Protein AF-A0A6C1NNG5-F1 (afdb_monomer)

Mean predicted aligned error: 14.54 Å

Secondary structure (DSSP, 8-state):
-----TTEEEETTEEEE--PPPTT--GGG-THHHHHHHHHHTSTT--TT----------HHHHHHHHHHH---EEEETTEEEE-TTS---PPTTPEEEE----SSS--TTSTT---

Foldseek 3Di:
DDDDDQAWDADPNDIDGDDDDDPPAAQVRPPCVVVVQVVQCPDPPADPVTDDDDTDDDDPVVVLVVVLVVFAWDDPDPAEIEHAPPDDDDDDPNHDYHHDHDDPPDCPVSPVPPDD

Nearest PDB structures (foldseek):
  3cjt-assembly8_O  TM=5.894E-01  e=1.648E-02  unclassified
  3cjt-assembly4_G  TM=5.736E-01  e=1.889E-02  unclassified

Solvent-accessible surface area (backbone atoms only — not comparable to full-atom values): 7968 Å² total; per-residue (Å²): 140,82,85,82,74,88,65,67,45,82,54,97,93,38,84,45,68,81,73,91,76,58,89,90,51,53,57,89,61,49,79,61,53,63,56,51,47,50,60,51,44,73,38,94,87,43,53,94,88,42,70,88,82,86,68,74,78,81,52,72,63,61,51,54,49,57,52,55,72,68,64,66,72,41,74,80,48,100,45,36,33,41,27,37,80,93,53,92,71,92,74,57,94,84,44,45,79,45,75,51,71,90,56,101,82,63,82,68,85,84,55,98,80,85,76,135

pLDDT: mean 70.72, std 16.05, range [29.28, 87.25]

Sequence (116 aa):
MGRTHQGVVEEDGRLVAYLPGEPGAGPDEDPRLAGIRQALGELPGAPENGPVLTVERQSHQAWEEIWREGFRPRRITPRLVVAPSWHEVESVEGQVLLTLDPGMAFGTAEHPTTRG

Radius of gyration: 20.84 Å; Cα contacts (8 Å, |Δi|>4): 87; chains: 1; bounding box: 46×34×57 Å

Structure (mmCIF, N/CA/C/O backbone):
data_AF-A0A6C1NNG5-F1
#
_entry.id   AF-A0A6C1NNG5-F1
#
loop_
_atom_site.group_PDB
_atom_site.id
_atom_site.type_symbol
_atom_site.label_atom_id
_atom_site.label_alt_id
_atom_site.label_comp_id
_atom_site.label_asym_id
_atom_site.label_entity_id
_atom_site.label_seq_id
_atom_site.pdbx_PDB_ins_code
_atom_site.Cartn_x
_atom_site.Cartn_y
_atom_site.Cartn_z
_atom_site.occupancy
_atom_site.B_iso_or_equiv
_atom_site.auth_seq_id
_atom_site.auth_comp_id
_atom_site.auth_asym_id
_atom_site.au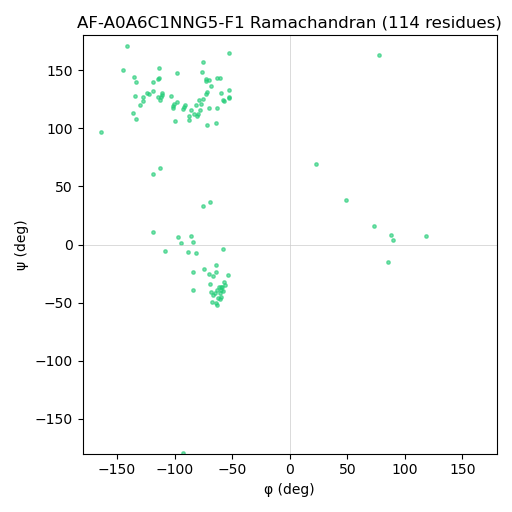th_atom_id
_atom_site.pdbx_PDB_model_num
ATOM 1 N N . MET A 1 1 ? -2.156 -28.949 -16.026 1.00 33.56 1 MET A N 1
ATOM 2 C CA . MET A 1 1 ? -1.177 -28.711 -14.944 1.00 33.56 1 MET A CA 1
ATOM 3 C C . MET A 1 1 ? -0.706 -27.266 -15.075 1.00 33.56 1 MET A C 1
ATOM 5 O O . MET A 1 1 ? 0.289 -27.011 -15.733 1.00 33.56 1 MET A O 1
ATOM 9 N N . GLY A 1 2 ? -1.519 -26.313 -14.606 1.00 29.28 2 GLY A N 1
ATOM 10 C CA . GLY A 1 2 ? -1.268 -24.874 -14.760 1.00 29.28 2 GLY A CA 1
ATOM 11 C C . GLY A 1 2 ? -0.632 -24.324 -13.490 1.00 29.28 2 GLY A C 1
ATOM 12 O O . GLY A 1 2 ? -1.181 -24.514 -12.409 1.00 29.28 2 GLY A O 1
ATOM 13 N N . ARG A 1 3 ? 0.551 -23.721 -13.611 1.00 31.05 3 ARG A N 1
ATOM 14 C CA . ARG A 1 3 ? 1.253 -23.068 -12.503 1.00 31.05 3 ARG A CA 1
ATOM 15 C C . ARG A 1 3 ? 0.696 -21.656 -12.339 1.00 31.05 3 ARG A C 1
ATOM 17 O O . ARG A 1 3 ? 0.902 -20.817 -13.206 1.00 31.05 3 ARG A O 1
ATOM 24 N N . THR A 1 4 ? 0.004 -21.405 -11.235 1.00 29.91 4 THR A N 1
ATOM 25 C CA . THR A 1 4 ? -0.328 -20.049 -10.789 1.00 29.91 4 THR A CA 1
ATOM 26 C C . THR A 1 4 ? 0.921 -19.449 -10.152 1.00 29.91 4 THR A C 1
ATOM 28 O O . THR A 1 4 ? 1.385 -19.960 -9.133 1.00 29.91 4 THR A O 1
ATOM 31 N N . HIS A 1 5 ? 1.485 -18.393 -10.736 1.00 42.53 5 HIS A N 1
ATOM 32 C CA . HIS A 1 5 ? 2.504 -17.595 -10.057 1.00 42.53 5 HIS A CA 1
ATOM 33 C C . HIS A 1 5 ? 1.782 -16.520 -9.236 1.00 42.53 5 HIS A C 1
ATOM 35 O O . HIS A 1 5 ? 1.169 -15.611 -9.783 1.00 42.53 5 HIS A O 1
ATOM 41 N N . GLN A 1 6 ? 1.777 -16.706 -7.916 1.00 54.91 6 GLN A N 1
ATOM 42 C CA . GLN A 1 6 ? 1.275 -15.745 -6.933 1.00 54.91 6 GLN A CA 1
ATOM 43 C C . GLN A 1 6 ? 2.062 -14.427 -7.063 1.00 54.91 6 GLN A C 1
ATOM 45 O O . GLN A 1 6 ? 3.291 -14.475 -7.070 1.00 54.91 6 GLN A O 1
ATOM 50 N N . GLY A 1 7 ? 1.382 -13.276 -7.156 1.00 60.88 7 GLY A N 1
ATOM 51 C CA . GLY A 1 7 ? 2.017 -11.951 -7.017 1.00 60.88 7 GLY A CA 1
ATOM 52 C C . GLY A 1 7 ? 1.957 -10.997 -8.218 1.00 60.88 7 GLY A C 1
ATOM 53 O O . GLY A 1 7 ? 2.596 -9.949 -8.161 1.00 60.88 7 GLY A O 1
ATOM 54 N N . VAL A 1 8 ? 1.212 -11.322 -9.282 1.00 68.94 8 VAL A N 1
ATOM 55 C CA . VAL A 1 8 ? 0.946 -10.407 -10.411 1.00 68.94 8 VAL A CA 1
ATOM 56 C C . VAL A 1 8 ? -0.565 -10.256 -10.602 1.00 68.94 8 VAL A C 1
ATOM 58 O O . VAL A 1 8 ? -1.274 -11.261 -10.663 1.00 68.94 8 VAL A O 1
ATOM 61 N N . VAL A 1 9 ? -1.046 -9.017 -10.691 1.00 72.12 9 VAL A N 1
ATOM 62 C CA . VAL A 1 9 ? -2.452 -8.639 -10.907 1.00 72.12 9 VAL A CA 1
ATOM 63 C C . VAL A 1 9 ? -2.576 -7.949 -12.265 1.00 72.12 9 VAL A C 1
ATOM 65 O O . VAL A 1 9 ? -1.675 -7.218 -12.665 1.00 72.12 9 VAL A O 1
ATOM 68 N N . GLU A 1 10 ? -3.666 -8.188 -12.992 1.00 73.00 10 GLU A N 1
ATOM 69 C CA . GLU A 1 10 ? -3.976 -7.462 -14.227 1.00 73.00 10 GLU A CA 1
ATOM 70 C C . GLU A 1 10 ? -5.031 -6.384 -13.944 1.00 73.00 10 GLU A C 1
ATOM 72 O O . GLU A 1 10 ? -6.139 -6.709 -13.520 1.00 73.00 10 GLU A O 1
ATOM 77 N N . GLU A 1 11 ? -4.695 -5.114 -14.183 1.00 70.81 11 GLU A N 1
ATOM 78 C CA . GLU A 1 11 ? -5.590 -3.961 -14.006 1.00 70.81 11 GLU A CA 1
ATOM 79 C C . GLU A 1 11 ? -5.497 -3.031 -15.218 1.00 70.81 11 GLU A C 1
ATOM 81 O O . GLU A 1 11 ? -4.403 -2.646 -15.627 1.00 70.81 11 GLU A O 1
ATOM 86 N N . ASP A 1 12 ? -6.637 -2.684 -15.824 1.00 77.06 12 ASP A N 1
ATOM 87 C CA . ASP A 1 12 ? -6.726 -1.777 -16.981 1.00 77.06 12 ASP A CA 1
ATOM 88 C C . ASP A 1 12 ? -5.748 -2.110 -18.131 1.00 77.06 12 ASP A C 1
ATOM 90 O O . ASP A 1 12 ? -5.160 -1.232 -18.769 1.00 77.06 12 ASP A O 1
ATOM 94 N N . GLY A 1 13 ? -5.551 -3.408 -18.394 1.00 75.44 13 GLY A N 1
ATOM 95 C CA . GLY A 1 13 ? -4.627 -3.903 -19.421 1.00 75.44 13 GLY A CA 1
ATOM 96 C C . GLY A 1 13 ? -3.144 -3.769 -19.054 1.00 75.44 13 GLY A C 1
ATOM 97 O O . GLY A 1 13 ? -2.282 -3.850 -19.931 1.00 75.44 13 GLY A O 1
ATOM 98 N N . ARG A 1 14 ? -2.829 -3.551 -17.773 1.00 78.19 14 ARG A N 1
ATOM 99 C CA . ARG A 1 14 ? -1.473 -3.505 -17.218 1.00 78.19 14 ARG A CA 1
ATOM 100 C C . ARG A 1 14 ? -1.255 -4.679 -16.278 1.00 78.19 14 ARG A C 1
ATOM 102 O O . ARG A 1 14 ? -2.139 -5.044 -15.514 1.00 78.19 14 ARG A O 1
ATOM 109 N N . LEU A 1 15 ? -0.045 -5.227 -16.300 1.00 80.31 15 LEU A N 1
ATOM 110 C CA . LEU A 1 15 ? 0.403 -6.195 -15.306 1.00 80.31 15 LEU A CA 1
ATOM 111 C C . LEU A 1 15 ? 1.080 -5.443 -14.158 1.00 80.31 15 LEU A C 1
ATOM 113 O O . LEU A 1 15 ? 2.071 -4.743 -14.369 1.00 80.31 15 LEU A O 1
ATOM 117 N N . VAL A 1 16 ? 0.540 -5.595 -12.955 1.00 79.31 16 VAL A N 1
ATOM 118 C CA . VAL A 1 16 ? 0.999 -4.966 -11.717 1.00 79.31 16 VAL A CA 1
ATOM 119 C C . VAL A 1 16 ? 1.592 -6.041 -10.817 1.00 79.31 16 VAL A C 1
ATOM 121 O O . VAL A 1 16 ? 0.980 -7.081 -10.590 1.00 79.31 16 VAL A O 1
ATOM 124 N N . ALA A 1 17 ? 2.794 -5.806 -10.298 1.00 80.50 17 ALA A N 1
ATOM 125 C CA . ALA A 1 17 ? 3.467 -6.720 -9.385 1.00 80.50 17 ALA A CA 1
ATOM 126 C C . ALA A 1 17 ? 4.072 -5.941 -8.218 1.00 80.50 17 ALA A C 1
ATOM 128 O O . ALA A 1 17 ? 4.584 -4.835 -8.401 1.00 80.50 17 ALA A O 1
ATOM 129 N N . TYR A 1 18 ? 4.053 -6.541 -7.030 1.00 77.12 18 TYR A N 1
ATOM 130 C CA . TYR A 1 18 ? 4.645 -5.955 -5.832 1.00 77.12 18 TYR A CA 1
ATOM 131 C C . TYR A 1 18 ? 5.976 -6.631 -5.525 1.00 77.12 18 TYR A C 1
ATOM 133 O O . TYR A 1 18 ? 6.070 -7.855 -5.437 1.00 77.12 18 TYR A O 1
ATOM 141 N N . LEU A 1 19 ? 7.014 -5.817 -5.352 1.00 76.44 19 LEU A N 1
ATOM 142 C CA . LEU A 1 19 ? 8.354 -6.265 -4.996 1.00 76.44 19 LEU A CA 1
ATOM 143 C C . LEU A 1 19 ? 8.740 -5.653 -3.645 1.00 76.44 19 LEU A C 1
ATOM 145 O O . LEU A 1 19 ? 8.443 -4.480 -3.405 1.00 76.44 19 LEU A O 1
ATOM 149 N N . PRO A 1 20 ? 9.406 -6.408 -2.753 1.00 74.94 20 PRO A N 1
ATOM 150 C CA . PRO A 1 20 ? 9.928 -5.843 -1.518 1.00 74.94 20 PRO A CA 1
ATOM 151 C C . PRO A 1 20 ? 10.981 -4.792 -1.873 1.00 74.94 20 PRO A C 1
ATOM 153 O O . PRO A 1 20 ? 11.981 -5.120 -2.511 1.00 74.94 20 PRO A O 1
ATOM 156 N N . GLY A 1 21 ? 10.740 -3.534 -1.506 1.00 70.75 21 GLY A N 1
ATOM 157 C CA . GLY A 1 21 ? 11.661 -2.441 -1.809 1.00 70.75 21 GLY A CA 1
ATOM 158 C C . GLY A 1 21 ? 12.954 -2.540 -1.001 1.00 70.75 21 GLY A C 1
ATOM 159 O O . GLY A 1 21 ? 12.923 -2.864 0.186 1.00 70.75 21 GLY A O 1
ATOM 160 N N . GLU A 1 22 ? 14.080 -2.213 -1.630 1.00 70.44 22 GLU A N 1
ATOM 161 C CA . GLU A 1 22 ? 15.353 -2.070 -0.925 1.00 70.44 22 GLU A CA 1
ATOM 162 C C . GLU A 1 22 ? 15.343 -0.786 -0.066 1.00 70.44 22 GLU A C 1
ATOM 164 O O . GLU A 1 22 ? 14.978 0.295 -0.562 1.00 70.44 22 GLU A O 1
ATOM 169 N N . PRO A 1 23 ? 15.728 -0.860 1.225 1.00 67.00 23 PRO A N 1
ATOM 170 C CA . PRO A 1 23 ? 15.810 0.312 2.087 1.00 67.00 23 PRO A CA 1
ATOM 171 C C . PRO A 1 23 ? 16.744 1.373 1.497 1.00 67.00 23 PRO A C 1
ATOM 173 O O . PRO A 1 23 ? 17.916 1.119 1.241 1.00 67.00 23 PRO A O 1
ATOM 176 N N . GLY A 1 24 ? 16.227 2.585 1.294 1.00 70.00 24 GLY A N 1
ATOM 177 C CA . GLY A 1 24 ? 17.013 3.723 0.806 1.00 70.00 24 GLY A CA 1
ATOM 178 C C . GLY A 1 24 ? 17.173 3.835 -0.717 1.00 70.00 24 GLY A C 1
ATOM 179 O O . GLY A 1 24 ? 17.489 4.925 -1.172 1.00 70.00 24 GLY A O 1
ATOM 180 N N . ALA A 1 25 ? 16.877 2.799 -1.512 1.00 71.38 25 ALA A N 1
ATOM 181 C CA . ALA A 1 25 ? 17.008 2.846 -2.980 1.00 71.38 25 ALA A CA 1
ATOM 182 C C . ALA A 1 25 ? 15.698 3.277 -3.642 1.00 71.38 25 ALA A C 1
ATOM 184 O O . ALA A 1 25 ? 14.685 2.612 -3.426 1.00 71.38 25 ALA A O 1
ATOM 185 N N . GLY A 1 26 ? 15.676 4.404 -4.357 1.00 76.06 26 GLY A N 1
ATOM 186 C CA . GLY A 1 26 ? 14.514 4.957 -5.061 1.00 76.06 26 GLY A CA 1
ATOM 187 C C . GLY A 1 26 ? 13.823 3.961 -6.006 1.00 76.06 26 GLY A C 1
ATOM 188 O O . GLY A 1 26 ? 14.395 2.924 -6.332 1.00 76.06 26 GLY A O 1
ATOM 189 N N . PRO A 1 27 ? 12.584 4.250 -6.452 1.00 75.94 27 PRO A N 1
ATOM 190 C CA . PRO A 1 27 ? 11.801 3.315 -7.265 1.00 75.94 27 PRO A CA 1
ATOM 191 C C . PRO A 1 27 ? 12.524 2.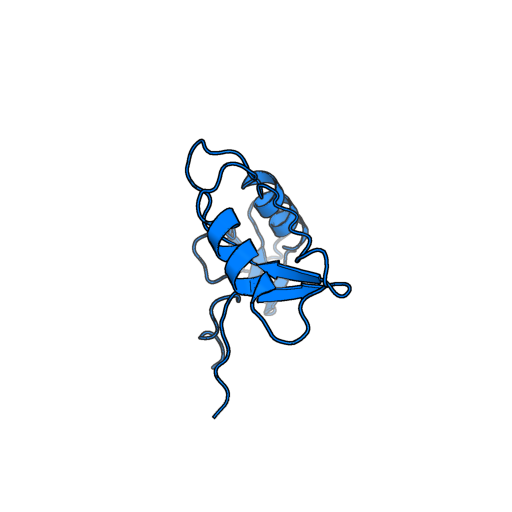884 -8.549 1.00 75.94 27 PRO A C 1
ATOM 193 O O . PRO A 1 27 ? 12.436 1.722 -8.914 1.00 75.94 27 PRO A O 1
ATOM 196 N N . ASP A 1 28 ? 13.303 3.768 -9.174 1.00 82.31 28 ASP A N 1
ATOM 197 C CA . ASP A 1 28 ? 14.079 3.457 -10.384 1.00 82.31 28 ASP A CA 1
ATOM 198 C C . ASP A 1 28 ? 15.486 2.892 -10.101 1.00 82.31 28 ASP A C 1
ATOM 200 O O . ASP A 1 28 ? 16.195 2.496 -11.024 1.00 82.31 28 ASP A O 1
ATOM 204 N N . GLU A 1 29 ? 15.909 2.856 -8.835 1.00 81.75 29 GLU A N 1
ATOM 205 C CA . GLU A 1 29 ? 17.263 2.454 -8.423 1.00 81.75 29 GLU A CA 1
ATOM 206 C C . GLU A 1 29 ? 17.352 0.967 -8.046 1.00 81.75 29 GLU A C 1
ATOM 208 O O . GLU A 1 29 ? 18.419 0.484 -7.665 1.00 81.75 29 GLU A O 1
ATOM 213 N N . ASP A 1 30 ? 16.249 0.221 -8.152 1.00 81.25 30 ASP A N 1
ATOM 214 C CA . ASP A 1 30 ? 16.238 -1.209 -7.858 1.00 81.25 30 ASP A CA 1
ATOM 215 C C . ASP A 1 30 ? 17.020 -1.989 -8.939 1.00 81.25 30 ASP A C 1
ATOM 217 O O . ASP A 1 30 ? 16.621 -2.014 -10.112 1.00 81.25 30 ASP A O 1
ATOM 221 N N . PRO A 1 31 ? 18.121 -2.677 -8.576 1.00 81.56 31 PRO A N 1
ATOM 222 C CA . PRO A 1 31 ? 18.988 -3.358 -9.538 1.00 81.56 31 PRO A CA 1
ATOM 223 C C . PRO A 1 31 ? 18.286 -4.501 -10.285 1.00 81.56 31 PRO A C 1
ATOM 225 O O . PRO A 1 31 ? 18.757 -4.937 -11.338 1.00 81.56 31 PRO A O 1
ATOM 228 N N . ARG A 1 32 ? 17.148 -4.994 -9.778 1.00 82.56 32 ARG A N 1
ATOM 229 C CA . ARG A 1 32 ? 16.371 -6.068 -10.411 1.00 82.56 32 ARG A CA 1
ATOM 230 C C . ARG A 1 32 ? 15.602 -5.585 -11.640 1.00 82.56 32 ARG A C 1
ATOM 232 O O . ARG A 1 32 ? 15.284 -6.407 -12.499 1.00 82.56 32 ARG A O 1
ATOM 239 N N . LEU A 1 33 ? 15.339 -4.281 -11.777 1.00 85.12 33 LEU A N 1
ATOM 240 C CA . LEU A 1 33 ? 14.546 -3.728 -12.885 1.00 85.12 33 LEU A CA 1
ATOM 241 C C . LEU A 1 33 ? 15.171 -3.990 -14.255 1.00 85.12 33 LEU A C 1
ATOM 243 O O . LEU A 1 33 ? 14.451 -4.263 -15.215 1.00 85.12 33 LEU A O 1
ATOM 247 N N . ALA A 1 34 ? 16.502 -3.952 -14.347 1.00 85.56 34 ALA A N 1
ATOM 248 C CA . ALA A 1 34 ? 17.213 -4.257 -15.585 1.00 85.56 34 ALA A CA 1
ATOM 249 C C . ALA A 1 34 ? 16.962 -5.707 -16.030 1.00 85.56 34 ALA A C 1
ATOM 251 O O . ALA A 1 34 ? 16.614 -5.952 -17.186 1.00 85.56 34 ALA A O 1
ATOM 252 N N . GLY A 1 35 ? 17.059 -6.654 -15.091 1.00 85.12 35 GLY A N 1
ATOM 253 C CA . GLY A 1 35 ? 16.787 -8.068 -15.348 1.00 85.12 35 GLY A CA 1
ATOM 254 C C . GLY A 1 35 ? 15.324 -8.327 -15.707 1.00 85.12 35 GLY A C 1
ATOM 255 O O . GLY A 1 35 ? 15.051 -9.061 -16.653 1.00 85.12 35 GLY A O 1
ATOM 256 N N . ILE A 1 36 ? 14.382 -7.677 -15.013 1.00 86.25 36 ILE A N 1
ATOM 257 C CA . ILE A 1 36 ? 12.944 -7.774 -15.316 1.00 86.25 36 ILE A CA 1
ATOM 258 C C . ILE A 1 36 ? 12.659 -7.267 -16.732 1.00 86.25 36 ILE A C 1
ATOM 260 O O . ILE A 1 36 ? 11.983 -7.945 -17.503 1.00 86.25 36 ILE A O 1
ATOM 264 N N . ARG A 1 37 ? 13.203 -6.102 -17.105 1.00 86.56 37 ARG A N 1
ATOM 265 C CA . ARG A 1 37 ? 13.019 -5.524 -18.443 1.00 86.56 37 ARG A CA 1
ATOM 266 C C . ARG A 1 37 ? 13.546 -6.445 -19.537 1.00 86.56 37 ARG A C 1
ATOM 268 O O . ARG A 1 37 ? 12.861 -6.635 -20.538 1.00 86.56 37 ARG A O 1
ATOM 275 N N . GLN A 1 38 ? 14.737 -7.008 -19.342 1.00 85.12 38 GLN A N 1
ATOM 276 C CA . GLN A 1 38 ? 15.333 -7.940 -20.294 1.00 85.12 38 GLN A CA 1
ATOM 277 C C . GLN A 1 38 ? 14.482 -9.206 -20.430 1.00 85.12 38 GLN A C 1
ATOM 279 O O . GLN A 1 38 ? 14.085 -9.552 -21.539 1.00 85.12 38 GLN A O 1
ATOM 284 N N . ALA A 1 39 ? 14.146 -9.852 -19.310 1.00 85.00 39 ALA A N 1
ATOM 285 C CA . ALA A 1 39 ? 13.365 -11.084 -19.317 1.00 85.00 39 ALA A CA 1
ATOM 286 C C . ALA A 1 39 ? 12.003 -10.896 -20.000 1.00 85.00 39 ALA A C 1
ATOM 288 O O . ALA A 1 39 ? 11.580 -11.750 -20.771 1.00 85.00 39 ALA A O 1
ATOM 289 N N . LEU A 1 40 ? 11.335 -9.762 -19.762 1.00 86.38 40 LEU A N 1
ATOM 290 C CA . LEU A 1 40 ? 10.073 -9.423 -20.420 1.00 86.38 40 LEU A CA 1
ATOM 291 C C . LEU A 1 40 ? 10.243 -9.120 -21.917 1.00 86.38 40 LEU A C 1
ATOM 293 O O . LEU A 1 40 ? 9.347 -9.434 -22.694 1.00 86.38 40 LEU A O 1
ATOM 297 N N . GLY A 1 41 ? 11.368 -8.531 -22.331 1.00 85.69 41 GLY A N 1
ATOM 298 C CA . GLY A 1 41 ? 11.679 -8.279 -23.743 1.00 85.69 41 GLY A CA 1
ATOM 299 C C . GLY A 1 41 ? 11.977 -9.547 -24.549 1.00 85.69 41 GLY A C 1
ATOM 300 O O . GLY A 1 41 ? 11.756 -9.571 -25.755 1.00 85.69 41 GLY A O 1
ATOM 301 N N . GLU A 1 42 ? 12.439 -10.610 -23.891 1.00 86.06 42 GLU A N 1
ATOM 302 C CA . GLU A 1 42 ? 12.707 -11.915 -24.511 1.00 86.06 42 GLU A CA 1
ATOM 303 C C . GLU A 1 42 ? 11.437 -12.778 -24.666 1.00 86.06 42 GLU A C 1
ATOM 305 O O . GLU A 1 42 ? 11.475 -13.835 -25.304 1.00 86.06 42 GLU A O 1
ATOM 310 N N . LEU A 1 43 ? 10.299 -12.349 -24.104 1.00 83.75 43 LEU A N 1
ATOM 311 C CA . LEU A 1 43 ? 9.049 -13.099 -24.193 1.00 83.75 43 LEU A CA 1
ATOM 312 C C . LEU A 1 43 ? 8.429 -13.034 -25.601 1.00 83.75 43 LEU A C 1
ATOM 314 O O . LEU A 1 43 ? 8.401 -11.974 -26.233 1.00 83.75 43 LEU A O 1
ATOM 318 N N . PRO A 1 44 ? 7.835 -14.140 -26.086 1.00 82.94 44 PRO A N 1
ATOM 319 C CA . PRO A 1 44 ? 7.051 -14.125 -27.314 1.00 82.94 44 PRO A CA 1
ATOM 320 C C . PRO A 1 44 ? 5.894 -13.120 -27.226 1.00 82.94 44 PRO A C 1
ATOM 322 O O . PRO A 1 44 ? 5.062 -13.208 -26.325 1.00 82.94 44 PRO A O 1
ATOM 325 N N . GLY A 1 45 ? 5.825 -12.188 -28.179 1.00 83.50 45 GLY A N 1
ATOM 326 C CA . GLY A 1 45 ? 4.804 -11.133 -28.201 1.00 83.50 45 GLY A CA 1
ATOM 327 C C . GLY A 1 45 ? 5.176 -9.866 -27.425 1.00 83.50 45 GLY A C 1
ATOM 328 O O . GLY A 1 45 ? 4.332 -8.984 -27.282 1.00 83.50 45 GLY A O 1
ATOM 329 N N . ALA A 1 46 ? 6.419 -9.751 -26.947 1.00 80.75 46 ALA A N 1
ATOM 330 C CA . ALA A 1 46 ? 6.923 -8.505 -26.392 1.00 80.75 46 ALA A CA 1
ATOM 331 C C . ALA A 1 46 ? 6.908 -7.373 -27.446 1.00 80.75 46 ALA A C 1
ATOM 333 O O . ALA A 1 46 ? 7.166 -7.621 -28.628 1.00 80.75 46 ALA A O 1
ATOM 334 N N . PRO A 1 47 ? 6.611 -6.125 -27.042 1.00 80.94 47 PRO A N 1
ATOM 335 C CA . PRO A 1 47 ? 6.633 -4.983 -27.951 1.00 80.94 47 PRO A CA 1
ATOM 336 C C . PRO A 1 47 ? 8.044 -4.728 -28.498 1.00 80.94 47 PRO A C 1
ATOM 338 O O . PRO A 1 47 ? 9.024 -4.836 -27.765 1.00 80.94 47 PRO A O 1
ATOM 341 N N . GLU A 1 48 ? 8.144 -4.316 -29.767 1.00 80.75 48 GLU A N 1
ATOM 342 C CA . GLU A 1 48 ? 9.428 -4.073 -30.459 1.00 80.75 48 GLU A CA 1
ATOM 343 C C . GLU A 1 48 ? 10.315 -3.039 -29.747 1.00 80.75 48 GLU A C 1
ATOM 345 O O . GLU A 1 48 ? 11.537 -3.152 -29.747 1.00 80.75 48 GLU A O 1
ATOM 350 N N . ASN A 1 49 ? 9.697 -2.054 -29.088 1.00 83.88 49 ASN A N 1
ATOM 351 C CA . ASN A 1 49 ? 10.3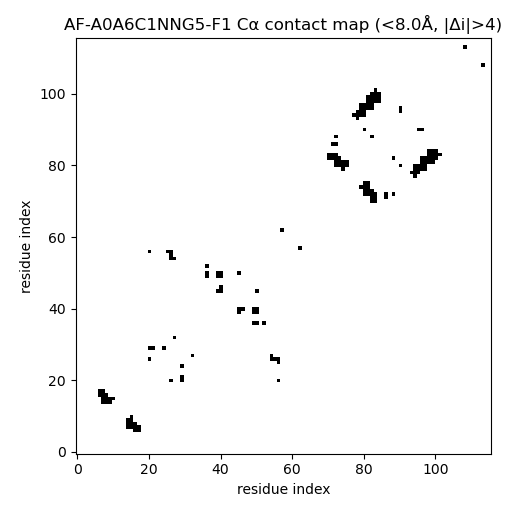97 -1.017 -28.322 1.00 83.88 49 ASN A CA 1
ATOM 352 C C . ASN A 1 49 ? 10.712 -1.438 -26.873 1.00 83.88 49 ASN A C 1
ATOM 354 O O . ASN A 1 49 ? 11.164 -0.620 -26.071 1.00 83.88 49 ASN A O 1
ATOM 358 N N . GLY A 1 50 ? 10.462 -2.701 -26.526 1.00 79.19 50 GLY A N 1
ATOM 359 C CA . GLY A 1 50 ? 10.580 -3.226 -25.175 1.00 79.19 50 GLY A CA 1
ATOM 360 C C . GLY A 1 50 ? 9.404 -2.842 -24.264 1.00 79.19 50 GLY A C 1
ATOM 361 O O . GLY A 1 50 ? 8.614 -1.944 -24.571 1.00 79.19 50 GLY A O 1
ATOM 362 N N . PRO A 1 51 ? 9.248 -3.545 -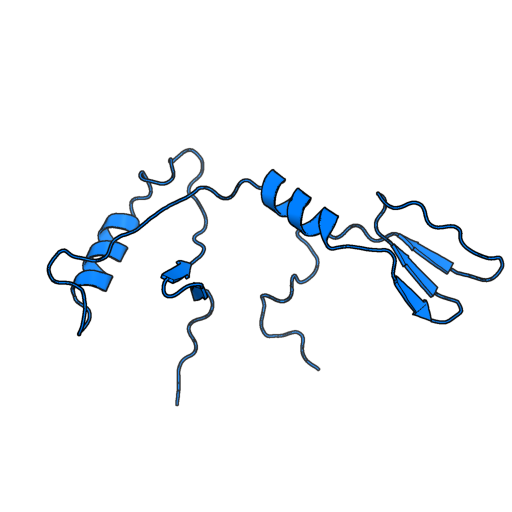23.131 1.00 83.12 51 PRO A N 1
ATOM 363 C CA . PRO A 1 51 ? 8.169 -3.291 -22.187 1.00 83.12 51 PRO A CA 1
ATOM 364 C C . PRO A 1 51 ? 8.358 -1.936 -21.497 1.00 83.12 51 PRO A C 1
ATOM 366 O O . PRO A 1 51 ? 9.451 -1.594 -21.031 1.00 83.12 51 PRO A O 1
ATOM 369 N N . VAL A 1 52 ? 7.267 -1.180 -21.382 1.00 85.81 52 VAL A N 1
ATOM 370 C CA . VAL A 1 52 ? 7.216 0.013 -20.534 1.00 85.81 52 VAL A CA 1
ATOM 371 C C . VAL A 1 52 ? 7.039 -0.451 -19.092 1.00 85.81 52 VAL A C 1
ATOM 373 O O . VAL A 1 52 ? 6.104 -1.186 -18.788 1.00 85.81 52 VAL A O 1
ATOM 376 N N . LEU A 1 53 ? 7.951 -0.033 -18.213 1.00 86.38 53 LEU A N 1
ATOM 377 C CA . LEU A 1 53 ? 7.885 -0.319 -16.782 1.00 86.38 53 LEU A CA 1
ATOM 378 C C . LEU A 1 53 ? 7.686 1.001 -16.048 1.00 86.38 53 LEU A C 1
ATOM 380 O O . LEU A 1 53 ? 8.465 1.931 -16.255 1.00 86.38 53 LEU A O 1
ATOM 384 N N . THR A 1 54 ? 6.666 1.054 -15.201 1.00 87.06 54 THR A N 1
ATOM 385 C CA . THR A 1 54 ? 6.429 2.146 -14.257 1.00 87.06 54 THR A CA 1
ATOM 386 C C . THR A 1 54 ? 6.642 1.584 -12.862 1.00 87.06 54 THR A C 1
ATOM 388 O O . THR A 1 54 ? 6.067 0.548 -12.531 1.00 87.06 54 THR A O 1
ATOM 391 N N . VAL A 1 55 ? 7.493 2.232 -12.069 1.00 87.25 55 VAL A N 1
ATOM 392 C CA . VAL A 1 55 ? 7.825 1.784 -10.716 1.00 87.25 55 VAL A CA 1
ATOM 393 C C . VAL A 1 55 ? 7.493 2.895 -9.743 1.00 87.25 55 VAL A C 1
ATOM 395 O O . VAL A 1 55 ? 7.895 4.040 -9.924 1.00 87.25 55 VAL A O 1
ATOM 398 N N . GLU A 1 56 ? 6.757 2.551 -8.696 1.00 84.62 56 GLU A N 1
ATOM 399 C CA . GLU A 1 56 ? 6.330 3.503 -7.681 1.00 84.62 56 GLU A CA 1
ATOM 400 C C . GLU A 1 56 ? 6.576 2.914 -6.298 1.00 84.62 56 GLU A C 1
ATOM 402 O O . GLU A 1 56 ? 6.349 1.726 -6.052 1.00 84.62 56 GLU A O 1
ATOM 407 N N . ARG A 1 57 ? 7.037 3.754 -5.366 1.00 80.62 57 ARG A N 1
ATOM 408 C CA . ARG A 1 57 ? 7.080 3.354 -3.963 1.00 80.62 57 ARG A CA 1
ATOM 409 C C . ARG A 1 57 ? 5.679 3.429 -3.386 1.00 80.62 57 ARG A C 1
ATOM 411 O O . ARG A 1 57 ? 5.104 4.508 -3.287 1.00 80.62 57 ARG A O 1
ATOM 418 N N . GLN A 1 58 ? 5.196 2.297 -2.903 1.00 72.19 58 GLN A N 1
ATOM 419 C CA . GLN A 1 58 ? 4.007 2.262 -2.069 1.00 72.19 58 GLN A CA 1
ATOM 420 C C . GLN A 1 58 ? 4.395 2.667 -0.645 1.00 72.19 58 GLN A C 1
ATOM 422 O O . GLN A 1 58 ? 5.169 1.974 0.020 1.00 72.19 58 GLN A O 1
ATOM 427 N N . SER A 1 59 ? 3.920 3.830 -0.192 1.00 65.12 59 SER A N 1
ATOM 428 C CA . SER A 1 59 ? 4.162 4.281 1.178 1.00 65.12 59 SER A CA 1
ATOM 429 C C . SER A 1 59 ? 3.319 3.450 2.148 1.00 65.12 59 SER A C 1
ATOM 431 O O . SER A 1 59 ? 2.167 3.114 1.874 1.00 65.12 59 SER A O 1
ATOM 433 N N . HIS A 1 60 ? 3.890 3.113 3.305 1.00 60.69 60 HIS A N 1
ATOM 434 C CA . HIS A 1 60 ? 3.171 2.367 4.342 1.00 60.69 60 HIS A CA 1
ATOM 435 C C . HIS A 1 60 ? 1.908 3.115 4.805 1.00 60.69 60 HIS A C 1
ATOM 437 O O . HIS A 1 60 ? 0.867 2.505 5.022 1.00 60.69 60 HIS A O 1
ATOM 443 N N . GLN A 1 61 ? 1.988 4.448 4.871 1.00 54.28 61 GLN A N 1
ATOM 444 C CA . GLN A 1 61 ? 0.895 5.324 5.296 1.00 54.28 61 GLN A CA 1
ATOM 445 C C . GLN A 1 61 ? -0.286 5.309 4.321 1.00 54.28 61 GLN A C 1
ATOM 447 O O . GLN A 1 61 ? -1.414 5.162 4.777 1.00 54.28 61 GLN A O 1
ATOM 452 N N . ALA A 1 62 ? -0.045 5.356 3.003 1.00 58.94 62 ALA A N 1
ATOM 453 C CA . ALA A 1 62 ? -1.127 5.299 2.017 1.00 58.94 62 ALA A CA 1
ATOM 454 C C . ALA A 1 62 ? -1.876 3.960 2.079 1.00 58.94 62 ALA A C 1
ATOM 456 O O . ALA A 1 62 ? -3.101 3.927 2.016 1.00 58.94 62 ALA A O 1
ATOM 457 N N . TRP A 1 63 ? -1.154 2.854 2.283 1.00 59.38 63 TRP A N 1
ATOM 458 C CA . TRP A 1 63 ? -1.787 1.555 2.493 1.00 59.38 63 TRP A CA 1
ATOM 459 C C . TRP A 1 63 ? -2.614 1.522 3.781 1.00 59.38 63 TRP A C 1
ATOM 461 O O . TRP A 1 63 ? -3.780 1.138 3.739 1.00 59.38 63 TRP A O 1
ATOM 471 N N . GLU A 1 64 ? -2.059 1.943 4.919 1.00 59.28 64 GLU A N 1
ATOM 472 C CA . GLU A 1 64 ? -2.817 1.989 6.173 1.00 59.28 64 GLU A CA 1
ATOM 473 C C . GLU A 1 64 ? -4.051 2.901 6.086 1.00 59.28 64 GLU A C 1
ATOM 475 O O . GLU A 1 64 ? -5.071 2.601 6.697 1.00 59.28 64 GLU A O 1
ATOM 480 N N . GLU A 1 65 ? -3.977 4.022 5.370 1.00 60.94 65 GLU A N 1
ATOM 481 C CA . GLU A 1 65 ? -5.098 4.946 5.161 1.00 60.94 65 GLU A CA 1
ATOM 482 C C . GLU A 1 65 ? -6.197 4.315 4.296 1.00 60.94 65 GLU A C 1
ATOM 484 O O . GLU A 1 65 ? -7.348 4.260 4.730 1.00 60.94 65 GLU A O 1
ATOM 489 N N . ILE A 1 66 ? -5.844 3.723 3.149 1.00 60.72 66 ILE A N 1
ATOM 490 C CA . ILE A 1 66 ? -6.794 3.025 2.265 1.00 60.72 66 ILE A CA 1
ATOM 491 C C . ILE A 1 66 ? -7.472 1.854 2.999 1.00 60.72 66 ILE A C 1
ATOM 493 O O . ILE A 1 66 ? -8.689 1.668 2.907 1.00 60.72 66 ILE A O 1
ATOM 497 N N . TRP A 1 67 ? -6.721 1.075 3.787 1.00 63.19 67 TRP A N 1
ATOM 498 C CA . TRP A 1 67 ? -7.300 -0.007 4.594 1.00 63.19 67 TRP A CA 1
ATOM 499 C C . TRP A 1 67 ? -8.190 0.515 5.728 1.00 63.19 67 TRP A C 1
ATOM 501 O O . TRP A 1 67 ? -9.261 -0.054 5.970 1.00 63.19 67 TRP A O 1
ATOM 511 N N . ARG A 1 68 ? -7.788 1.598 6.411 1.00 64.88 68 ARG A N 1
ATOM 512 C CA . ARG A 1 68 ? -8.600 2.255 7.452 1.00 64.88 68 ARG A CA 1
ATOM 513 C C . ARG A 1 68 ? -9.932 2.744 6.893 1.00 64.88 68 ARG A C 1
ATOM 515 O O . ARG A 1 68 ? -10.961 2.570 7.548 1.00 64.88 68 ARG A O 1
ATOM 522 N N . GLU A 1 69 ? -9.935 3.278 5.675 1.00 65.00 69 GLU A N 1
ATO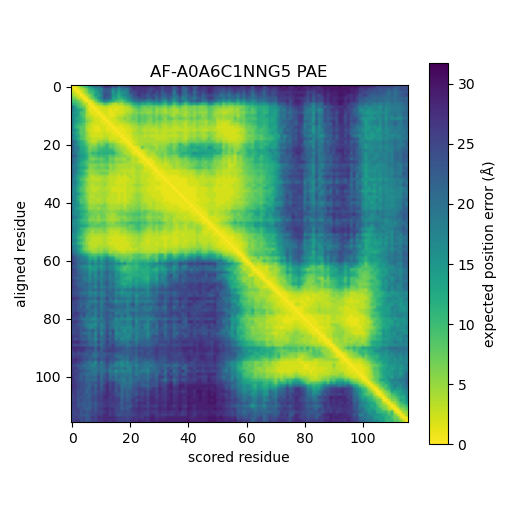M 523 C CA . GLU A 1 69 ? -11.148 3.716 4.984 1.00 65.00 69 GLU A CA 1
ATOM 524 C C . GLU A 1 69 ? -12.089 2.563 4.613 1.00 65.00 69 GLU A C 1
ATOM 526 O O . GLU A 1 69 ? -13.300 2.781 4.547 1.00 65.00 69 GLU A O 1
ATOM 531 N N . GLY A 1 70 ? -11.582 1.343 4.422 1.00 65.19 70 GLY A N 1
ATOM 532 C CA . GLY A 1 70 ? -12.389 0.163 4.092 1.00 65.19 70 GLY A CA 1
ATOM 533 C C . GLY A 1 70 ? -13.018 -0.547 5.297 1.00 65.19 70 GLY A C 1
ATOM 534 O O . GLY A 1 70 ? -14.042 -1.221 5.156 1.00 65.19 70 GLY A O 1
ATOM 535 N N . PHE A 1 71 ? -12.446 -0.400 6.497 1.00 69.06 71 PHE A N 1
ATOM 536 C CA . PHE A 1 71 ? -12.953 -1.068 7.697 1.00 69.06 71 PHE A CA 1
ATOM 537 C C . PHE A 1 71 ? -14.073 -0.261 8.363 1.00 69.06 71 PHE A C 1
ATOM 539 O O . PHE A 1 71 ? -13.874 0.840 8.869 1.00 69.06 71 PHE A O 1
ATOM 546 N N . ARG A 1 72 ? -15.276 -0.837 8.389 1.00 73.69 72 ARG A N 1
ATOM 547 C CA . ARG A 1 72 ? -16.443 -0.300 9.102 1.00 73.69 72 ARG A CA 1
ATOM 548 C C . ARG A 1 72 ? -16.824 -1.232 10.253 1.00 73.69 72 ARG A C 1
ATOM 550 O O . ARG A 1 72 ? -16.607 -2.440 10.132 1.00 73.69 72 ARG A O 1
ATOM 557 N N . PRO A 1 73 ? -17.431 -0.720 11.336 1.00 80.69 73 PRO A N 1
ATOM 558 C CA . PRO A 1 73 ? -18.040 -1.557 12.361 1.00 80.69 73 PRO A CA 1
ATOM 559 C C . PRO A 1 73 ? -19.021 -2.564 11.758 1.00 80.69 73 PRO A C 1
ATOM 561 O O . PRO A 1 73 ? -19.868 -2.211 10.935 1.00 80.69 73 PRO A O 1
ATOM 564 N N . ARG A 1 74 ? -18.926 -3.828 12.170 1.00 80.50 74 ARG A N 1
ATOM 565 C CA . ARG A 1 74 ? -19.801 -4.905 11.698 1.00 80.50 74 ARG A CA 1
ATOM 566 C C . ARG A 1 74 ? -20.415 -5.645 12.867 1.00 80.50 74 ARG A C 1
ATOM 568 O O . ARG A 1 74 ? -19.728 -6.171 13.741 1.00 80.50 74 ARG A O 1
ATOM 575 N N . ARG A 1 75 ? -21.738 -5.758 12.840 1.00 84.94 75 ARG A N 1
ATOM 576 C CA . ARG A 1 75 ? -22.475 -6.636 13.745 1.00 84.94 75 ARG A CA 1
ATOM 577 C C . ARG A 1 75 ? -22.403 -8.063 13.210 1.00 84.94 75 ARG A C 1
ATOM 579 O O . ARG A 1 75 ? -22.971 -8.356 12.163 1.00 84.94 75 ARG A O 1
ATOM 586 N N . ILE A 1 76 ? -21.680 -8.930 13.915 1.00 82.75 76 ILE A N 1
ATOM 587 C CA . ILE A 1 76 ? -21.500 -10.339 13.535 1.00 82.75 76 ILE A CA 1
ATOM 588 C C . ILE A 1 76 ? -22.683 -11.170 14.031 1.00 82.75 76 ILE A C 1
ATOM 590 O O . ILE A 1 76 ? -23.173 -12.050 13.331 1.00 82.75 76 ILE A O 1
ATOM 594 N N . THR A 1 77 ? -23.178 -10.864 15.233 1.00 83.94 77 THR A N 1
ATOM 595 C CA . THR A 1 77 ? -24.370 -11.499 15.810 1.00 83.94 77 THR A CA 1
ATOM 596 C C . THR A 1 77 ? -25.212 -10.463 16.563 1.00 83.94 77 THR A C 1
ATOM 598 O O . THR A 1 77 ? -24.748 -9.346 16.811 1.00 83.94 77 THR A O 1
ATOM 601 N N . PRO A 1 78 ? -26.439 -10.794 17.014 1.00 84.88 78 PRO A N 1
ATOM 602 C CA . PRO A 1 78 ? -27.215 -9.895 17.864 1.00 84.88 78 PRO A CA 1
ATOM 603 C C . PRO A 1 78 ? -26.466 -9.427 19.124 1.00 84.88 78 PRO A C 1
ATOM 605 O O . PRO A 1 78 ? -26.742 -8.322 19.589 1.00 84.88 78 PRO A O 1
ATOM 608 N N . ARG A 1 79 ? -25.502 -10.213 19.628 1.00 85.88 79 ARG A N 1
ATOM 609 C CA . ARG A 1 79 ? -24.722 -9.919 20.841 1.00 85.88 79 ARG A CA 1
ATOM 610 C C . ARG A 1 79 ? -23.261 -9.541 20.587 1.00 85.88 79 ARG A C 1
ATOM 612 O O . ARG A 1 79 ? -22.591 -9.207 21.548 1.00 85.88 79 ARG A O 1
ATOM 619 N N . LEU A 1 80 ? -22.754 -9.609 19.355 1.00 84.12 80 LEU A N 1
ATOM 620 C CA . LEU A 1 80 ? -21.343 -9.343 19.050 1.00 84.12 80 LEU A CA 1
ATOM 621 C C . LEU A 1 80 ? -21.209 -8.312 17.934 1.00 84.12 80 LEU A C 1
ATOM 623 O O . LEU A 1 80 ? -21.693 -8.526 16.816 1.00 84.12 80 LEU A O 1
ATOM 627 N N . VAL A 1 81 ? -20.491 -7.236 18.234 1.00 85.44 81 VAL A N 1
ATOM 628 C CA . VAL A 1 81 ? -20.098 -6.199 17.281 1.00 85.44 81 VAL A CA 1
ATOM 629 C C . VAL A 1 81 ? -18.577 -6.147 17.228 1.00 85.44 81 VAL A C 1
ATOM 631 O O . VAL A 1 81 ? -17.934 -6.141 18.271 1.00 85.44 81 VAL A O 1
ATOM 634 N N . VAL A 1 82 ? -18.008 -6.137 16.025 1.00 82.25 82 VAL A N 1
ATOM 635 C CA . VAL A 1 82 ? -16.568 -5.976 15.796 1.00 82.25 82 VAL A CA 1
ATOM 636 C C . VAL A 1 82 ? -16.338 -4.619 15.156 1.00 82.25 82 VAL A C 1
ATOM 638 O O . VAL A 1 82 ? -16.994 -4.295 14.164 1.00 82.25 82 VAL A O 1
ATOM 641 N N . ALA A 1 83 ? -15.430 -3.826 15.709 1.00 83.69 83 ALA A N 1
ATOM 642 C CA . ALA A 1 83 ? -15.121 -2.496 15.200 1.00 83.69 83 ALA A CA 1
ATOM 643 C C . ALA A 1 83 ? -13.633 -2.177 15.362 1.00 83.69 83 ALA A C 1
ATOM 645 O O . ALA A 1 83 ? -13.011 -2.685 16.292 1.00 83.69 83 ALA A O 1
ATOM 646 N N . PRO A 1 84 ? -13.051 -1.350 14.486 1.00 80.75 84 PRO A N 1
ATOM 647 C CA . PRO A 1 84 ? -11.714 -0.829 14.725 1.00 80.75 84 PRO A CA 1
ATOM 648 C C . PRO A 1 84 ? -11.736 0.271 15.799 1.00 80.75 84 PRO A C 1
ATOM 650 O O . PRO A 1 84 ? -12.763 0.919 16.008 1.00 80.75 84 PRO A O 1
ATOM 653 N N . SER A 1 85 ? -10.603 0.511 16.460 1.00 78.56 85 SER A N 1
ATOM 654 C CA . SER A 1 85 ? -10.458 1.470 17.567 1.00 78.56 85 SER A CA 1
ATOM 655 C C . SER A 1 85 ? -10.710 2.916 17.161 1.00 78.56 85 SER A C 1
ATOM 657 O O . SER A 1 85 ? -11.092 3.730 17.996 1.00 78.56 85 SER A O 1
ATOM 659 N N . TRP A 1 86 ? -10.551 3.229 15.876 1.00 79.00 86 TRP A N 1
ATOM 660 C CA . TRP A 1 86 ? -10.827 4.546 15.303 1.00 79.00 86 TRP A CA 1
ATOM 661 C C . TRP A 1 86 ? -12.303 4.775 14.939 1.00 79.00 86 TRP A C 1
ATOM 663 O O . TRP A 1 86 ? -12.632 5.831 14.404 1.00 79.00 86 TRP A O 1
ATOM 673 N N . HIS A 1 87 ? -13.199 3.818 15.204 1.00 78.12 87 HIS A N 1
ATOM 674 C CA . HIS A 1 87 ? -14.640 3.990 15.030 1.00 78.12 87 HIS A CA 1
ATOM 675 C C . HIS A 1 87 ? -15.371 3.967 16.373 1.00 78.12 87 HIS A C 1
ATOM 677 O O . HIS A 1 87 ? -15.334 2.976 17.102 1.00 78.12 87 HIS A O 1
ATOM 683 N N . GLU A 1 88 ? -16.131 5.024 16.650 1.00 76.38 88 GLU A N 1
ATOM 684 C CA . GLU A 1 88 ? -17.078 5.030 17.762 1.00 76.38 88 GLU A CA 1
ATOM 685 C C . GLU A 1 88 ? -18.286 4.145 17.432 1.00 76.38 88 GLU A C 1
ATOM 687 O O . GLU A 1 88 ? -18.900 4.255 16.366 1.00 76.38 88 GLU A O 1
ATOM 692 N N . VAL A 1 89 ? -18.617 3.240 18.353 1.00 79.38 89 VAL A N 1
ATOM 693 C CA . VAL A 1 89 ? -19.768 2.344 18.244 1.00 79.38 89 VAL A CA 1
ATOM 694 C C . VAL A 1 89 ? -20.567 2.417 19.528 1.00 79.38 89 VAL A C 1
ATOM 696 O O . VAL A 1 89 ? -20.076 2.056 20.596 1.00 79.38 89 VAL A O 1
ATOM 699 N N . GLU A 1 90 ? -21.828 2.818 19.414 1.00 75.25 90 GLU A N 1
ATOM 700 C CA . GLU A 1 90 ? -22.771 2.714 20.520 1.00 75.25 90 GLU A CA 1
ATOM 701 C C . GLU A 1 90 ? -23.140 1.238 20.733 1.00 75.25 90 GLU A C 1
ATOM 703 O O . GLU A 1 90 ? -23.896 0.637 19.965 1.00 75.25 90 GLU A O 1
ATOM 708 N N . SER A 1 91 ? -22.561 0.617 21.762 1.00 66.44 91 SER A N 1
ATOM 709 C CA . SER A 1 91 ? -22.967 -0.720 22.193 1.00 66.44 91 SER A CA 1
ATOM 710 C C . SER A 1 91 ? -24.288 -0.640 22.954 1.00 66.44 91 SER A C 1
ATOM 712 O O . SER A 1 91 ? -24.387 0.068 23.956 1.00 66.44 91 SER A O 1
ATOM 714 N N . VAL A 1 92 ? -25.288 -1.403 22.520 1.00 74.56 92 VAL A N 1
ATOM 715 C CA . VAL A 1 92 ? -26.551 -1.559 23.250 1.00 74.56 92 VAL A CA 1
ATOM 716 C C . VAL A 1 92 ? -26.339 -2.496 24.444 1.00 74.56 92 VAL A C 1
ATOM 718 O O . VAL A 1 92 ? -25.527 -3.421 24.386 1.00 74.56 92 VAL A O 1
ATOM 721 N N . GLU A 1 93 ? -27.082 -2.283 25.529 1.00 76.25 93 GLU A N 1
ATOM 722 C CA . GLU A 1 93 ? -27.031 -3.122 26.728 1.00 76.25 93 GLU A CA 1
ATOM 723 C C . GLU A 1 93 ? -27.224 -4.615 26.380 1.00 76.25 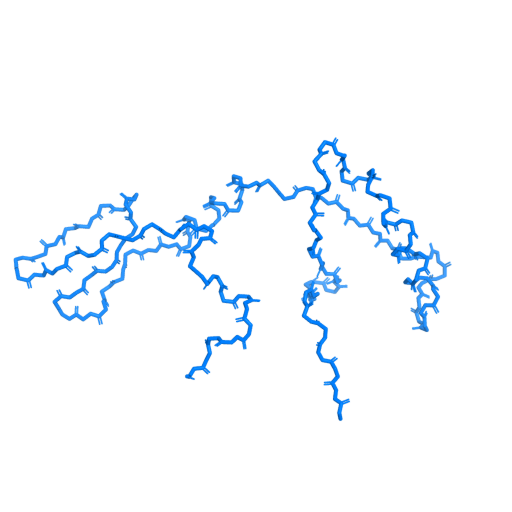93 GLU A C 1
ATOM 725 O O . GLU A 1 93 ? -28.155 -5.002 25.670 1.00 76.25 93 GLU A O 1
ATOM 730 N N . GLY A 1 94 ? -26.290 -5.463 26.827 1.00 77.75 94 GLY A N 1
ATOM 731 C CA . GLY A 1 94 ? -26.249 -6.894 26.490 1.00 77.75 94 GLY A CA 1
ATOM 732 C C . GLY A 1 94 ? -25.455 -7.260 25.225 1.00 77.75 94 GLY A C 1
ATOM 733 O O . GLY A 1 94 ? -25.416 -8.439 24.856 1.00 77.75 94 GLY A O 1
ATOM 734 N N . GLN A 1 95 ? -24.808 -6.294 24.567 1.00 82.94 95 GLN A N 1
ATOM 735 C CA . GLN A 1 95 ? -23.863 -6.537 23.473 1.00 82.94 95 GLN A CA 1
ATOM 736 C C . GLN A 1 95 ? -22.407 -6.512 23.943 1.00 82.94 95 GLN A C 1
ATOM 738 O O . GLN A 1 95 ? -22.029 -5.753 24.828 1.00 82.94 95 GLN A O 1
ATOM 743 N N . VAL A 1 96 ? -21.579 -7.324 23.293 1.00 83.81 96 VAL A N 1
ATOM 744 C CA . VAL A 1 96 ? -20.124 -7.338 23.421 1.00 83.81 96 VAL A CA 1
ATOM 745 C C . VAL A 1 96 ? -19.537 -6.586 22.231 1.00 83.81 96 VAL A C 1
ATOM 747 O O . VAL A 1 96 ? -19.761 -6.974 21.079 1.00 83.81 96 VAL A O 1
ATOM 750 N N . LEU A 1 97 ? -18.788 -5.520 22.515 1.00 84.44 97 LEU A N 1
ATOM 751 C CA . LEU A 1 97 ? -17.980 -4.804 21.534 1.00 84.44 97 LEU A CA 1
ATOM 752 C C . LEU A 1 97 ? -16.561 -5.380 21.544 1.00 84.44 97 LEU A C 1
ATOM 754 O O . LEU A 1 97 ? -15.864 -5.311 22.554 1.00 84.44 97 LEU A O 1
ATOM 758 N N . LEU A 1 98 ? -16.150 -5.968 20.423 1.00 79.69 98 LEU A N 1
ATOM 759 C CA . LEU A 1 98 ? -14.787 -6.420 20.184 1.00 79.69 98 LEU A CA 1
ATOM 760 C C . LEU A 1 98 ? -14.064 -5.375 19.336 1.00 79.69 98 LEU A C 1
ATOM 762 O O . LEU A 1 98 ? -14.313 -5.264 18.133 1.00 79.69 98 LEU A O 1
ATOM 766 N N . THR A 1 99 ? -13.160 -4.634 19.968 1.00 81.75 99 THR A N 1
ATOM 767 C CA . THR A 1 99 ? -12.280 -3.705 19.261 1.00 81.75 99 THR A CA 1
ATOM 768 C C . THR A 1 99 ? -11.108 -4.471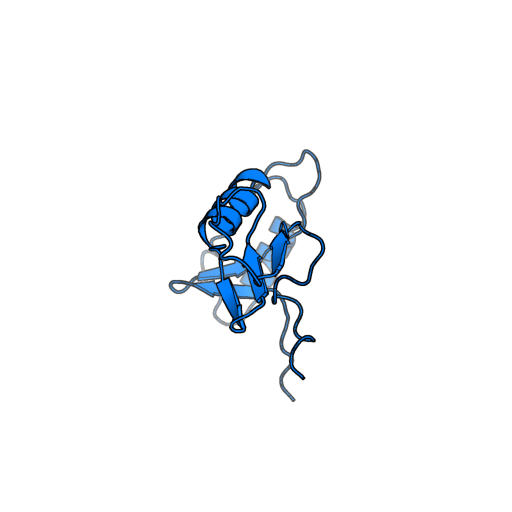 18.662 1.00 81.75 99 THR A C 1
ATOM 770 O O . THR A 1 99 ? -10.360 -5.122 19.393 1.00 81.75 99 THR A O 1
ATOM 773 N N . LEU A 1 100 ? -10.962 -4.425 17.340 1.00 75.00 100 LEU A N 1
ATOM 774 C CA . LEU A 1 100 ? -9.877 -5.086 16.626 1.00 75.00 100 LEU A CA 1
ATOM 775 C C . LEU A 1 100 ? -9.309 -4.141 15.577 1.00 75.00 100 LEU A C 1
ATOM 777 O O . LEU A 1 100 ? -9.975 -3.823 14.593 1.00 75.00 100 LEU A O 1
ATOM 781 N N . ASP A 1 101 ? -8.063 -3.737 15.799 1.00 71.38 101 ASP A N 1
ATOM 782 C CA . ASP A 1 101 ? -7.305 -2.921 14.863 1.00 71.38 101 ASP A CA 1
ATOM 783 C C . ASP A 1 101 ? -6.607 -3.841 13.868 1.00 71.38 101 ASP A C 1
ATOM 785 O O . ASP A 1 101 ? -5.698 -4.581 14.261 1.00 71.38 101 ASP A O 1
ATOM 789 N N . PRO A 1 102 ? -7.022 -3.862 12.591 1.00 59.38 102 PRO A N 1
ATOM 790 C CA . PRO A 1 102 ? -6.270 -4.575 11.574 1.00 59.38 102 PRO A CA 1
ATOM 791 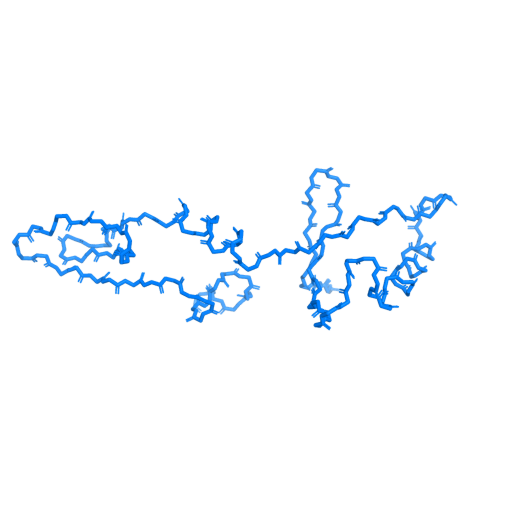C C . PRO A 1 102 ? -4.888 -3.924 11.420 1.00 59.38 102 PRO A C 1
ATOM 793 O O . PRO A 1 102 ? -4.755 -2.848 10.846 1.00 59.38 102 PRO A O 1
ATOM 796 N N . GLY A 1 103 ? -3.853 -4.571 11.956 1.00 57.94 103 GLY A N 1
ATOM 797 C CA . GLY A 1 103 ? -2.455 -4.300 11.609 1.00 57.94 103 GLY A CA 1
ATOM 798 C C . GLY A 1 103 ? -1.964 -5.216 10.479 1.00 57.94 103 GLY A C 1
ATOM 799 O O . GLY A 1 103 ? -2.685 -6.112 10.042 1.00 57.94 103 GLY A O 1
ATOM 800 N N . MET A 1 104 ? -0.689 -5.084 10.077 1.00 50.34 104 MET A N 1
ATOM 801 C CA . MET A 1 104 ? -0.002 -6.006 9.137 1.00 50.34 104 MET A CA 1
ATOM 802 C C . MET A 1 104 ? 0.035 -7.482 9.590 1.00 50.34 104 MET A C 1
ATOM 804 O O . MET A 1 104 ? 0.529 -8.347 8.872 1.00 50.34 104 MET A O 1
ATOM 808 N N . ALA A 1 105 ? -0.464 -7.788 10.784 1.00 45.00 105 ALA A N 1
ATOM 809 C CA . ALA A 1 105 ? -0.445 -9.110 11.381 1.00 45.00 105 ALA A CA 1
ATOM 810 C C . ALA A 1 105 ? -1.868 -9.616 11.637 1.00 45.00 105 ALA A C 1
ATOM 812 O O . ALA A 1 105 ? -2.228 -9.877 12.773 1.00 45.00 105 ALA A O 1
ATOM 813 N N . PHE A 1 106 ? -2.681 -9.754 10.593 1.00 40.47 106 PHE A N 1
ATOM 814 C CA . PHE A 1 106 ? -3.742 -10.765 10.535 1.00 40.47 106 PHE A CA 1
ATOM 815 C C . PHE A 1 106 ? -4.189 -10.904 9.083 1.00 40.47 106 PHE A C 1
ATOM 817 O O . PHE A 1 106 ? -4.981 -10.102 8.608 1.00 40.47 106 PHE A O 1
ATOM 824 N N . GLY A 1 107 ? -3.632 -11.906 8.391 1.00 40.34 107 GLY A N 1
ATOM 825 C CA . GLY A 1 107 ? -4.106 -12.439 7.111 1.00 40.34 107 GLY A CA 1
ATOM 826 C C . GLY A 1 107 ? -4.959 -11.489 6.272 1.00 40.34 107 GLY A C 1
ATOM 827 O O . GLY A 1 107 ? -6.149 -11.752 6.087 1.00 40.34 107 GLY A O 1
ATOM 828 N N . THR A 1 108 ? -4.353 -10.422 5.732 1.00 43.00 108 THR A N 1
ATOM 829 C CA . THR A 1 108 ? -4.888 -9.826 4.508 1.00 43.00 108 THR A CA 1
ATOM 830 C C . THR A 1 108 ? -4.991 -10.988 3.531 1.00 43.00 108 THR A C 1
ATOM 832 O O . THR A 1 108 ? -4.064 -11.789 3.392 1.00 43.00 108 THR A O 1
ATOM 835 N N . ALA A 1 109 ? -6.168 -11.192 2.961 1.00 39.00 109 ALA A N 1
ATOM 836 C CA . ALA A 1 109 ? -6.515 -12.374 2.183 1.00 39.00 109 ALA A CA 1
ATOM 837 C C . ALA A 1 109 ? -5.767 -12.470 0.829 1.00 39.00 109 ALA A C 1
ATOM 839 O O . ALA A 1 109 ? -6.330 -12.944 -0.151 1.00 39.00 109 ALA A O 1
ATOM 840 N N . GLU A 1 110 ? -4.501 -12.052 0.778 1.00 41.94 110 GLU A N 1
ATOM 841 C CA . GLU A 1 110 ? -3.539 -12.277 -0.302 1.00 41.94 110 GLU A CA 1
ATOM 842 C C . GLU A 1 110 ? -2.609 -13.476 -0.040 1.00 41.94 110 GLU A C 1
ATOM 844 O O . GLU A 1 110 ? -1.717 -13.758 -0.834 1.00 41.94 110 GLU A O 1
ATOM 849 N N . HIS A 1 111 ? -2.834 -14.247 1.030 1.00 39.19 111 HIS A N 1
ATOM 850 C CA . HIS A 1 111 ? -2.285 -15.600 1.142 1.00 39.19 111 HIS A CA 1
ATOM 851 C C . HIS A 1 111 ? -3.390 -16.625 0.820 1.00 39.19 111 HIS A C 1
ATOM 853 O O . HIS A 1 111 ? -4.390 -16.689 1.540 1.00 39.19 111 HIS A O 1
ATOM 859 N N . PRO A 1 112 ? -3.261 -17.455 -0.234 1.00 35.50 112 PRO A N 1
ATOM 860 C CA . PRO A 1 112 ? -4.341 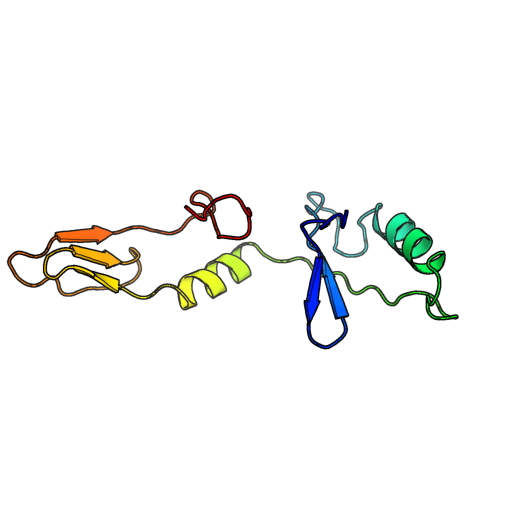-18.321 -0.724 1.00 35.50 112 PRO A CA 1
ATOM 861 C C . PRO A 1 112 ? -4.617 -19.569 0.137 1.00 35.50 112 PRO A C 1
ATOM 863 O O . PRO A 1 112 ? -5.021 -20.604 -0.385 1.00 35.50 112 PRO A O 1
ATOM 866 N N . THR A 1 113 ? -4.446 -19.496 1.457 1.00 39.50 113 THR A N 1
ATOM 867 C CA . THR A 1 113 ? -4.682 -20.626 2.374 1.00 39.50 113 THR A CA 1
ATOM 868 C C . THR A 1 113 ? -5.759 -20.383 3.426 1.00 39.50 113 THR A C 1
ATOM 870 O O . THR A 1 113 ? -5.930 -21.223 4.299 1.00 39.50 113 THR A O 1
ATOM 873 N N . THR A 1 114 ? -6.551 -19.314 3.325 1.00 42.19 114 THR A N 1
ATOM 874 C CA . THR A 1 114 ? -7.716 -19.130 4.212 1.00 42.19 114 THR A CA 1
ATOM 875 C C . THR A 1 114 ? -9.021 -19.230 3.428 1.00 42.19 114 THR A C 1
ATOM 877 O O . THR A 1 114 ? -9.776 -18.271 3.280 1.00 42.19 114 THR A O 1
ATOM 880 N N . ARG A 1 115 ? -9.286 -20.431 2.908 1.00 36.22 115 ARG A N 1
ATOM 881 C CA . ARG A 1 115 ? -10.634 -20.902 2.573 1.00 36.22 115 ARG A CA 1
ATOM 882 C C . ARG A 1 115 ? -10.792 -22.318 3.123 1.00 36.22 115 ARG A C 1
ATOM 884 O O . ARG A 1 115 ? -10.240 -23.240 2.536 1.00 36.22 115 ARG A O 1
ATOM 891 N N . GLY A 1 116 ? -11.596 -22.442 4.180 1.00 35.97 116 GLY A N 1
ATOM 892 C CA . GLY A 1 116 ? -12.134 -23.709 4.689 1.00 35.97 116 GLY A CA 1
ATOM 893 C C . GLY A 1 116 ? -11.268 -24.382 5.732 1.00 35.97 116 GLY A C 1
ATOM 894 O O . GLY A 1 116 ? -10.334 -25.098 5.322 1.00 35.97 116 GLY A O 1
#